Protein AF-A0A645F822-F1 (afdb_monomer)

Nearest PDB structures (foldseek):
  6c89-assembly4_B  TM=7.329E-01  e=1.349E-03  Escherichia coli
  6lhe-assembly2_B  TM=7.298E-01  e=1.438E-03  Klebsiella pneumoniae
  6bm9-assembly1_A  TM=7.102E-01  e=2.555E-03  Escherichia coli
  6bm9-assembly2_C  TM=7.237E-01  e=3.299E-03  Escherichia coli
  4zej-assembly2_B  TM=7.064E-01  e=8.063E-03  Stutzerimonas stutzeri

Mean predicted aligned error: 2.81 Å

pLDDT: mean 95.89, std 3.05, range [84.38, 98.75]

Structure (mmCIF, N/CA/C/O backbone):
data_AF-A0A645F822-F1
#
_entry.id   AF-A0A645F822-F1
#
loop_
_atom_site.group_PDB
_atom_site.id
_atom_site.type_symbol
_atom_site.label_atom_id
_atom_site.label_alt_id
_atom_site.label_comp_id
_atom_site.label_asym_id
_atom_site.label_entity_id
_atom_site.label_seq_id
_atom_site.pdbx_PDB_ins_code
_atom_site.Cartn_x
_atom_site.Cartn_y
_atom_site.Cartn_z
_atom_site.occupancy
_atom_site.B_iso_or_equiv
_atom_site.auth_seq_id
_atom_site.auth_comp_id
_atom_site.auth_asym_id
_atom_site.auth_atom_id
_atom_site.pdbx_PDB_model_num
ATOM 1 N N . MET A 1 1 ? 3.791 7.387 -17.982 1.00 88.56 1 MET A N 1
ATOM 2 C CA . MET A 1 1 ? 5.196 6.944 -18.074 1.00 88.56 1 MET A CA 1
ATOM 3 C C . MET A 1 1 ? 6.051 8.191 -18.001 1.00 88.56 1 MET A C 1
ATOM 5 O O . MET A 1 1 ? 5.585 9.215 -18.487 1.00 88.56 1 MET A O 1
ATOM 9 N N . LEU A 1 2 ? 7.208 8.133 -17.350 1.00 95.62 2 LEU A N 1
ATOM 10 C CA . LEU A 1 2 ? 8.138 9.255 -17.235 1.00 95.62 2 LEU A CA 1
ATOM 11 C C . LEU A 1 2 ? 9.451 8.833 -17.887 1.00 95.62 2 LEU A C 1
ATOM 13 O O . LEU A 1 2 ? 10.043 7.846 -17.461 1.00 95.62 2 LEU A O 1
ATOM 17 N N . ASP A 1 3 ? 9.860 9.542 -18.929 1.00 96.38 3 ASP A N 1
ATOM 18 C CA . ASP A 1 3 ? 11.132 9.311 -19.606 1.00 96.38 3 ASP A CA 1
ATOM 19 C C . ASP A 1 3 ? 12.196 10.223 -18.984 1.00 96.38 3 ASP A C 1
ATOM 21 O O . ASP A 1 3 ? 12.021 11.442 -18.941 1.00 96.38 3 ASP A O 1
ATOM 25 N N . LEU A 1 4 ? 13.255 9.621 -18.442 1.00 96.44 4 LEU A N 1
ATOM 26 C CA . LEU A 1 4 ? 14.381 10.306 -17.808 1.00 96.44 4 LEU A CA 1
ATOM 27 C C . LEU A 1 4 ? 15.664 10.195 -18.658 1.00 96.44 4 LEU A C 1
ATOM 29 O O . LEU A 1 4 ? 16.762 10.413 -18.147 1.00 96.44 4 LEU A O 1
ATOM 33 N N . GLY A 1 5 ? 15.545 9.827 -19.938 1.00 95.00 5 GLY A N 1
ATOM 34 C CA . GLY A 1 5 ? 16.655 9.586 -20.856 1.00 95.00 5 GLY A CA 1
ATOM 35 C C . GLY A 1 5 ? 17.031 8.107 -20.910 1.00 95.00 5 GLY A C 1
ATOM 36 O O . GLY A 1 5 ? 16.483 7.347 -21.700 1.00 95.00 5 GLY A O 1
ATOM 37 N N . SER A 1 6 ? 17.983 7.673 -20.079 1.00 93.31 6 SER A N 1
ATOM 38 C CA . SER A 1 6 ? 18.431 6.268 -20.054 1.00 93.31 6 SER A CA 1
ATOM 39 C C . SER A 1 6 ? 17.490 5.328 -19.294 1.00 93.31 6 SER A C 1
ATOM 41 O O . SER A 1 6 ? 17.634 4.110 -19.379 1.00 93.31 6 SER A O 1
ATOM 43 N N . VAL A 1 7 ? 16.537 5.884 -18.542 1.00 95.88 7 VAL A N 1
ATOM 44 C CA . VAL A 1 7 ? 15.583 5.143 -17.715 1.00 95.88 7 VAL A CA 1
ATOM 45 C C . VAL A 1 7 ? 14.177 5.641 -17.996 1.00 95.88 7 VAL A C 1
ATOM 47 O O . VAL A 1 7 ? 13.918 6.843 -18.043 1.00 95.88 7 VAL A O 1
ATOM 50 N N . VAL A 1 8 ? 13.249 4.697 -18.109 1.00 97.12 8 VAL A N 1
ATOM 51 C CA . VAL A 1 8 ? 11.828 4.966 -18.292 1.00 97.12 8 VAL A CA 1
ATOM 52 C C . VAL A 1 8 ? 11.060 4.423 -17.092 1.00 97.12 8 VAL A C 1
ATOM 54 O O . VAL A 1 8 ? 11.019 3.215 -16.861 1.00 97.12 8 VAL A O 1
ATOM 57 N N . LEU A 1 9 ? 10.415 5.314 -16.338 1.00 98.31 9 LEU A N 1
ATOM 58 C CA . LEU A 1 9 ? 9.624 4.948 -15.168 1.00 98.31 9 LEU A CA 1
ATOM 59 C C . LEU A 1 9 ? 8.157 4.730 -15.538 1.00 98.31 9 LEU A C 1
ATOM 61 O O . LEU A 1 9 ? 7.453 5.624 -16.034 1.00 98.31 9 LEU A O 1
ATOM 65 N N . ARG A 1 10 ? 7.642 3.541 -15.226 1.00 98.31 10 ARG A N 1
ATOM 66 C CA . ARG A 1 10 ? 6.200 3.284 -15.268 1.00 98.31 10 ARG A CA 1
ATOM 67 C C . ARG A 1 10 ? 5.564 3.800 -13.981 1.00 98.31 10 ARG A C 1
ATOM 69 O O . ARG A 1 10 ? 6.046 3.526 -12.890 1.00 98.31 10 ARG A O 1
ATOM 76 N N . VAL A 1 11 ? 4.453 4.518 -14.116 1.00 98.38 11 VAL A N 1
ATOM 77 C CA . VAL A 1 11 ? 3.692 5.059 -12.981 1.00 98.38 11 VAL A CA 1
ATOM 78 C C . VAL A 1 11 ? 2.476 4.175 -12.741 1.00 98.38 11 VAL A C 1
ATOM 80 O O . VAL A 1 11 ? 1.646 4.010 -13.639 1.00 98.38 11 VAL A O 1
ATOM 83 N N . LEU A 1 12 ? 2.361 3.616 -11.541 1.00 98.56 12 LEU A N 1
ATOM 84 C CA . LEU A 1 12 ? 1.200 2.852 -11.096 1.00 98.56 12 LEU A CA 1
ATOM 85 C C . LEU A 1 12 ? 0.462 3.648 -10.009 1.00 98.56 12 LEU A C 1
ATOM 87 O O . LEU A 1 12 ? 1.071 3.983 -8.997 1.00 98.56 12 LEU A O 1
ATOM 91 N N . PRO A 1 13 ? -0.838 3.948 -10.167 1.00 98.19 13 PRO A N 1
ATOM 92 C CA . PRO A 1 13 ? -1.627 4.537 -9.088 1.00 98.19 13 PRO A CA 1
ATOM 93 C C . PRO A 1 13 ? -1.705 3.594 -7.883 1.00 98.19 13 PRO A C 1
ATOM 95 O O . PRO A 1 13 ? -2.004 2.412 -8.055 1.00 98.19 13 PRO A O 1
ATOM 98 N N . ALA A 1 14 ? -1.489 4.131 -6.685 1.00 98.19 14 ALA A N 1
ATOM 99 C CA . ALA A 1 14 ? -1.526 3.405 -5.417 1.00 98.19 14 ALA A CA 1
ATOM 100 C C . ALA A 1 14 ? -2.267 4.215 -4.330 1.00 98.19 14 ALA A C 1
ATOM 102 O O . ALA A 1 14 ? -1.683 4.525 -3.291 1.00 98.19 14 ALA A O 1
ATOM 103 N N . PRO A 1 15 ? -3.536 4.611 -4.563 1.00 97.94 15 PRO A N 1
ATOM 104 C CA . PRO A 1 15 ? -4.279 5.452 -3.630 1.00 97.94 15 PRO A CA 1
ATOM 105 C C . PRO A 1 15 ? -4.506 4.733 -2.295 1.00 97.94 15 PRO A C 1
ATOM 107 O O . PRO A 1 15 ? -4.864 3.557 -2.259 1.00 97.94 15 PRO A O 1
ATOM 110 N N . GLY A 1 16 ? -4.328 5.454 -1.191 1.00 95.62 16 GLY A N 1
ATOM 111 C CA . GLY A 1 16 ? -4.381 4.861 0.142 1.00 95.62 16 GLY A CA 1
ATOM 112 C C . GLY A 1 16 ? -3.915 5.827 1.210 1.00 95.62 16 GLY A C 1
ATOM 113 O O . GLY A 1 16 ? -4.713 6.606 1.737 1.00 95.62 16 GLY A O 1
ATOM 114 N N . HIS A 1 17 ? -2.609 5.798 1.491 1.00 96.25 17 HIS A N 1
ATOM 115 C CA . HIS A 1 17 ? -1.969 6.748 2.402 1.00 96.25 17 HIS A CA 1
ATOM 116 C C . HIS A 1 17 ? -2.264 8.201 2.014 1.00 96.25 17 HIS A C 1
ATOM 118 O O . HIS A 1 17 ? -2.564 9.019 2.879 1.00 96.25 17 HIS A O 1
ATOM 124 N N . THR A 1 18 ? -2.276 8.494 0.713 1.00 96.44 18 THR A N 1
ATOM 125 C CA . THR A 1 18 ? -2.900 9.695 0.142 1.00 96.44 18 THR A CA 1
ATOM 126 C C . THR A 1 18 ? -3.691 9.322 -1.117 1.00 96.44 18 THR A C 1
ATOM 128 O O . THR A 1 18 ? -3.420 8.273 -1.716 1.00 96.44 18 THR A O 1
ATOM 131 N N . PRO A 1 19 ? -4.645 10.154 -1.579 1.00 97.00 19 PRO A N 1
ATOM 132 C CA . PRO A 1 19 ? -5.368 9.896 -2.826 1.00 97.00 19 PRO A CA 1
ATOM 133 C C . PRO A 1 19 ? -4.449 9.886 -4.059 1.00 97.00 19 PRO A C 1
ATOM 135 O O . PRO A 1 19 ? -4.706 9.151 -5.006 1.00 97.00 19 PRO A O 1
ATOM 138 N N . GLY A 1 20 ? -3.376 10.684 -4.033 1.00 96.94 20 GLY A N 1
ATOM 139 C CA . GLY A 1 20 ? -2.411 10.832 -5.129 1.00 96.94 20 GLY A CA 1
ATOM 140 C C . GLY A 1 20 ? -1.172 9.938 -5.029 1.00 96.94 20 GLY A C 1
ATOM 141 O O . GLY A 1 20 ? -0.220 10.149 -5.773 1.00 96.94 20 GLY A O 1
ATOM 142 N N . SER A 1 21 ? -1.143 8.978 -4.101 1.00 97.69 21 SER A N 1
ATOM 143 C CA . SER A 1 21 ? -0.018 8.046 -3.964 1.00 97.69 21 SER A CA 1
ATOM 144 C C . SER A 1 21 ? 0.189 7.227 -5.247 1.00 97.69 21 SER A C 1
ATOM 146 O O . SER A 1 21 ? -0.768 6.769 -5.879 1.00 97.69 21 SER A O 1
ATOM 148 N N . ILE A 1 22 ? 1.454 7.038 -5.624 1.00 98.38 22 ILE A N 1
ATOM 149 C CA . ILE A 1 22 ? 1.893 6.291 -6.807 1.00 98.38 22 ILE A CA 1
ATOM 150 C C . ILE A 1 22 ? 3.059 5.369 -6.451 1.00 98.38 22 ILE A C 1
ATOM 152 O O . ILE A 1 22 ? 3.808 5.640 -5.515 1.00 98.38 22 ILE A O 1
ATOM 156 N N . VAL A 1 23 ? 3.230 4.314 -7.241 1.00 98.62 23 VAL A N 1
ATOM 157 C CA . VAL A 1 23 ? 4.432 3.481 -7.289 1.00 98.62 23 VAL A CA 1
ATOM 158 C C . VAL A 1 23 ? 5.135 3.748 -8.614 1.00 98.62 23 VAL A C 1
ATOM 160 O O . VAL A 1 23 ? 4.497 3.742 -9.672 1.00 98.62 23 VAL A O 1
ATOM 163 N N . LEU A 1 24 ? 6.442 3.987 -8.562 1.00 98.69 24 LEU A N 1
ATOM 164 C CA . LEU A 1 24 ? 7.280 4.114 -9.753 1.00 98.69 24 LEU A CA 1
ATOM 165 C C . LEU A 1 24 ? 8.016 2.800 -9.977 1.00 98.69 24 LEU A C 1
ATOM 167 O O . LEU A 1 24 ? 8.658 2.302 -9.058 1.00 98.69 24 LEU A O 1
ATOM 171 N N . VAL A 1 25 ? 7.927 2.247 -11.180 1.00 98.69 25 VAL A N 1
ATOM 172 C CA . VAL A 1 25 ? 8.631 1.020 -11.560 1.00 98.69 25 VAL A CA 1
ATOM 173 C C . VAL A 1 25 ? 9.758 1.371 -12.513 1.00 98.69 25 VAL A C 1
ATOM 175 O O . VAL A 1 25 ? 9.511 1.960 -13.567 1.00 98.69 25 VAL A O 1
ATOM 178 N N . ASP A 1 26 ? 10.963 0.958 -12.147 1.00 98.38 26 ASP A N 1
ATOM 179 C CA . ASP A 1 26 ? 12.152 0.981 -12.983 1.00 98.38 26 ASP A CA 1
ATOM 180 C C . ASP A 1 26 ? 12.498 -0.464 -13.365 1.00 98.38 26 ASP A C 1
ATOM 182 O O . ASP A 1 26 ? 13.018 -1.246 -12.565 1.00 98.38 26 ASP A O 1
ATOM 186 N N . ALA A 1 27 ? 12.153 -0.830 -14.600 1.00 97.19 27 ALA A N 1
ATOM 187 C CA . ALA A 1 27 ? 12.39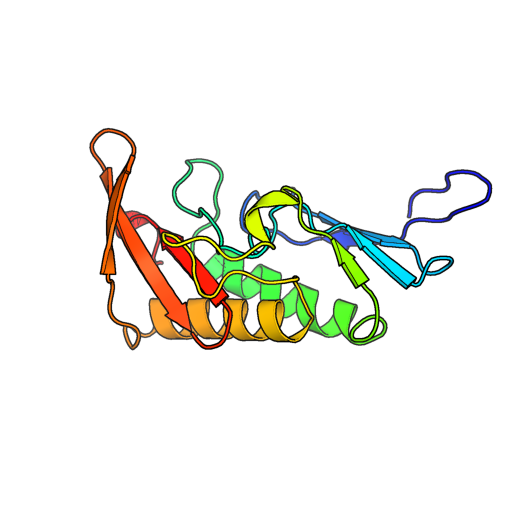8 -2.171 -15.118 1.00 97.19 27 ALA A CA 1
ATOM 188 C C . ALA A 1 27 ? 13.873 -2.419 -15.464 1.00 97.19 27 ALA A C 1
ATOM 190 O O . ALA A 1 27 ? 14.302 -3.569 -15.436 1.00 97.19 27 ALA A O 1
ATOM 191 N N . ALA A 1 28 ? 14.648 -1.367 -15.754 1.00 96.81 28 ALA A N 1
ATOM 192 C CA . ALA A 1 28 ? 16.061 -1.497 -16.100 1.00 96.81 28 ALA A CA 1
ATOM 193 C C . ALA A 1 28 ? 16.896 -1.931 -14.886 1.00 96.81 28 ALA A C 1
ATOM 195 O O . ALA A 1 28 ? 17.825 -2.721 -15.031 1.00 96.81 28 ALA A O 1
ATOM 196 N N . HIS A 1 29 ? 16.522 -1.468 -13.690 1.00 98.06 29 HIS A N 1
ATOM 197 C CA . HIS A 1 29 ? 17.205 -1.794 -12.430 1.00 98.06 29 HIS A CA 1
ATOM 198 C C . HIS A 1 29 ? 16.437 -2.780 -11.539 1.00 98.06 29 HIS A C 1
ATOM 200 O O . HIS A 1 29 ? 16.846 -3.028 -10.407 1.00 98.06 29 HIS A O 1
ATOM 206 N N . GLN A 1 30 ? 15.320 -3.328 -12.026 1.00 98.31 30 GLN A N 1
ATOM 207 C CA . GLN A 1 30 ? 14.462 -4.257 -11.286 1.00 98.31 30 GLN A CA 1
ATOM 208 C C . GLN A 1 30 ? 14.064 -3.734 -9.891 1.00 98.31 30 GLN A C 1
ATOM 210 O O . GLN A 1 30 ? 14.184 -4.431 -8.877 1.00 98.31 30 GLN A O 1
ATOM 215 N N . VAL A 1 31 ? 13.592 -2.483 -9.830 1.00 98.38 31 VAL A N 1
ATOM 216 C CA . VAL A 1 31 ? 13.248 -1.796 -8.577 1.00 98.38 31 VAL A CA 1
ATOM 217 C C . VAL A 1 31 ? 11.915 -1.051 -8.669 1.00 98.38 31 VAL A C 1
ATOM 219 O O . VAL A 1 31 ? 11.519 -0.546 -9.722 1.00 98.38 31 VAL A O 1
ATOM 222 N N . LEU A 1 32 ? 11.205 -0.976 -7.544 1.00 98.50 32 LEU A N 1
ATOM 223 C CA . LEU A 1 32 ? 9.985 -0.197 -7.376 1.00 98.50 32 LEU A CA 1
ATOM 224 C C . LEU A 1 32 ? 10.155 0.804 -6.239 1.00 98.50 32 LEU A C 1
ATOM 226 O O . LEU A 1 32 ? 10.563 0.441 -5.138 1.00 98.50 32 LEU A O 1
ATOM 230 N N . PHE A 1 33 ? 9.748 2.046 -6.467 1.00 98.19 33 PHE A N 1
ATOM 231 C CA . PHE A 1 33 ? 9.685 3.081 -5.442 1.00 98.19 33 PHE A CA 1
ATOM 232 C C . PHE A 1 33 ? 8.243 3.210 -4.955 1.00 98.19 33 PHE A C 1
ATOM 234 O O . PHE A 1 33 ? 7.377 3.704 -5.677 1.00 98.19 33 PHE A O 1
ATOM 241 N N . PHE A 1 34 ? 7.988 2.752 -3.730 1.00 97.44 34 PHE A N 1
ATOM 242 C CA . PHE A 1 34 ? 6.657 2.715 -3.113 1.00 97.44 34 PHE A CA 1
ATOM 243 C C . PHE A 1 34 ? 6.332 3.951 -2.276 1.00 97.44 34 PHE A C 1
ATOM 245 O O . PHE A 1 34 ? 5.177 4.151 -1.891 1.00 97.44 34 PHE A O 1
ATOM 252 N N . GLY A 1 35 ? 7.346 4.751 -1.931 1.00 96.00 35 GLY A N 1
ATOM 253 C CA . GLY A 1 35 ? 7.191 5.788 -0.920 1.00 96.00 35 GLY A CA 1
ATOM 254 C C . GLY A 1 35 ? 6.589 5.184 0.351 1.00 96.00 35 GLY A C 1
ATOM 255 O O . GLY A 1 35 ? 7.093 4.198 0.884 1.00 96.00 35 GLY A O 1
ATOM 256 N N . VAL A 1 36 ? 5.480 5.745 0.818 1.00 95.50 36 VAL A N 1
ATOM 257 C CA . VAL A 1 36 ? 4.773 5.276 2.020 1.00 95.50 36 VAL A CA 1
ATOM 258 C C . VAL A 1 36 ? 3.434 4.600 1.707 1.00 95.50 36 VAL A C 1
ATOM 260 O O . VAL A 1 36 ? 2.614 4.441 2.608 1.00 95.50 36 VAL A O 1
ATOM 263 N N . ALA A 1 37 ? 3.204 4.182 0.452 1.00 96.44 37 ALA A N 1
ATOM 2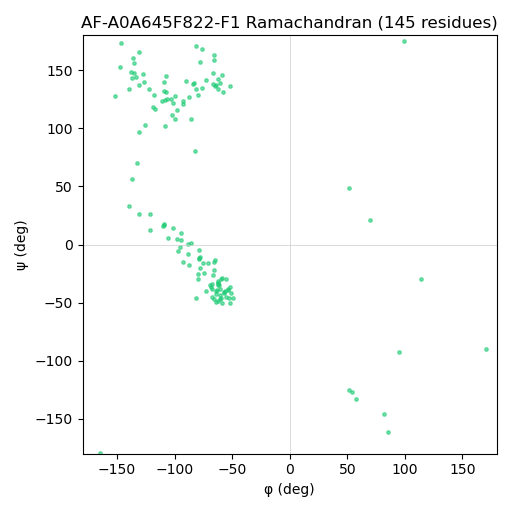64 C CA . ALA A 1 37 ? 1.913 3.654 -0.006 1.00 96.44 37 ALA A CA 1
ATOM 265 C C . ALA A 1 37 ? 1.391 2.497 0.861 1.00 96.44 37 ALA A C 1
ATOM 267 O O . ALA A 1 37 ? 0.202 2.470 1.156 1.00 96.44 37 ALA A O 1
ATOM 268 N N . VAL A 1 38 ? 2.287 1.608 1.314 1.00 96.69 38 VAL A N 1
ATOM 269 C CA . VAL A 1 38 ? 2.011 0.501 2.253 1.00 96.69 38 VAL A CA 1
ATOM 270 C C . VAL A 1 38 ? 2.871 0.584 3.524 1.00 96.69 38 VAL A C 1
ATOM 272 O O . VAL A 1 38 ? 3.158 -0.420 4.173 1.00 96.69 38 VAL A O 1
ATOM 275 N N . GLY A 1 39 ? 3.300 1.794 3.894 1.00 94.81 39 GLY A N 1
ATOM 276 C CA . GLY A 1 39 ? 4.321 2.019 4.921 1.00 94.81 39 GLY A CA 1
ATOM 277 C C . GLY A 1 39 ? 5.741 1.944 4.356 1.00 94.81 39 GLY A C 1
ATOM 278 O O . GLY A 1 39 ? 5.957 2.105 3.157 1.00 94.81 39 GLY A O 1
ATOM 279 N N . SER A 1 40 ? 6.743 1.751 5.215 1.00 95.25 40 SER A N 1
ATOM 280 C CA . SER A 1 40 ? 8.151 1.622 4.785 1.00 95.25 40 SER A CA 1
ATOM 281 C C . SER A 1 40 ? 8.922 0.547 5.554 1.00 95.25 40 SER A C 1
ATOM 283 O O . SER A 1 40 ? 10.117 0.690 5.789 1.00 95.25 40 SER A O 1
ATOM 285 N N . GLY A 1 41 ? 8.227 -0.523 5.949 1.00 92.88 41 GLY A N 1
ATOM 286 C CA . GLY A 1 41 ? 8.813 -1.698 6.602 1.00 92.88 41 GLY A CA 1
ATOM 287 C C . GLY A 1 41 ? 8.378 -1.903 8.053 1.00 92.88 41 GLY A C 1
ATOM 288 O O . GLY A 1 41 ? 8.226 -3.041 8.471 1.00 92.88 41 GLY A O 1
ATOM 289 N N . ALA A 1 42 ? 8.068 -0.828 8.785 1.00 93.81 42 ALA A N 1
ATOM 290 C CA . ALA A 1 42 ? 7.580 -0.870 10.173 1.00 93.81 42 ALA A CA 1
ATOM 291 C C . ALA A 1 42 ? 6.051 -0.675 10.286 1.00 93.81 42 ALA A C 1
ATOM 293 O O . ALA A 1 42 ? 5.517 -0.399 11.361 1.00 93.81 42 ALA A O 1
ATOM 294 N N . GLY A 1 43 ? 5.341 -0.797 9.160 1.00 94.38 43 GLY A N 1
ATOM 295 C CA . GLY A 1 43 ? 3.909 -0.534 9.033 1.00 94.38 43 GLY A CA 1
ATOM 296 C C . GLY A 1 43 ? 3.566 0.842 8.457 1.00 94.38 43 GLY A C 1
ATOM 297 O O . GLY A 1 43 ? 4.436 1.671 8.187 1.00 94.38 43 GLY A O 1
ATOM 298 N N . ALA A 1 44 ? 2.271 1.066 8.236 1.00 96.19 44 ALA A N 1
ATOM 299 C CA . ALA A 1 44 ? 1.717 2.281 7.647 1.00 96.19 44 ALA A CA 1
ATOM 300 C C . ALA A 1 44 ? 0.986 3.138 8.691 1.00 96.19 44 ALA A C 1
ATOM 302 O O . ALA A 1 44 ? 0.113 2.650 9.413 1.00 96.19 44 ALA A O 1
ATOM 303 N N . LEU A 1 45 ? 1.277 4.441 8.731 1.00 95.44 45 LEU A N 1
ATOM 304 C CA . LEU A 1 45 ? 0.465 5.405 9.474 1.00 95.44 45 LEU A CA 1
ATOM 305 C C . LEU A 1 45 ? -0.697 5.869 8.588 1.00 95.44 45 LEU A C 1
ATOM 307 O O . LEU A 1 45 ? -0.497 6.637 7.653 1.00 95.44 45 LEU A O 1
ATOM 311 N N . MET A 1 46 ? -1.914 5.428 8.899 1.00 96.44 46 MET A N 1
ATOM 312 C CA . MET A 1 46 ? -3.128 5.727 8.123 1.00 96.44 46 MET A CA 1
ATOM 313 C C . MET A 1 46 ? -4.085 6.686 8.850 1.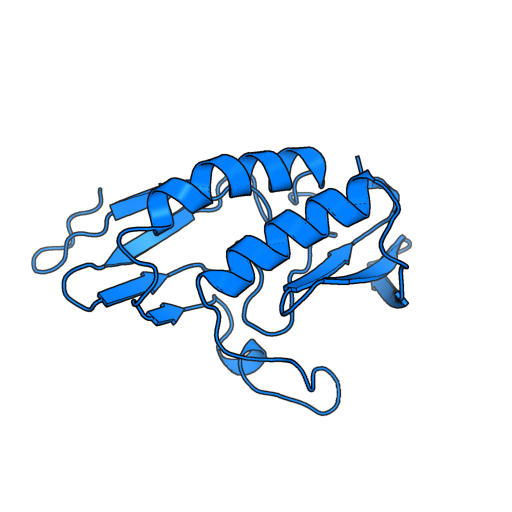00 96.44 46 MET A C 1
ATOM 315 O O . MET A 1 46 ? -5.257 6.798 8.503 1.00 96.44 46 MET A O 1
ATOM 319 N N . ALA A 1 47 ? -3.589 7.390 9.870 1.00 94.50 47 ALA A N 1
ATOM 320 C CA . ALA A 1 47 ? -4.378 8.225 10.777 1.00 94.50 47 ALA A CA 1
ATOM 321 C C . ALA A 1 47 ? -4.442 9.720 10.397 1.00 94.50 47 ALA A C 1
ATOM 323 O O . ALA A 1 47 ? -5.083 10.501 11.114 1.00 94.50 47 ALA A O 1
ATOM 324 N N . LEU A 1 48 ? -3.761 10.137 9.324 1.00 93.44 48 LEU A N 1
ATOM 325 C CA . LEU A 1 48 ? -3.701 11.539 8.904 1.00 93.44 48 LEU A CA 1
ATOM 326 C C . LEU A 1 48 ? -4.991 11.959 8.167 1.00 93.44 48 LEU A C 1
ATOM 328 O O . LEU A 1 48 ? -5.711 11.097 7.654 1.00 93.44 48 LEU A O 1
ATOM 332 N N . PRO A 1 49 ? -5.323 13.267 8.120 1.00 91.38 49 PRO A N 1
ATOM 333 C CA . PRO A 1 49 ? -6.534 13.757 7.456 1.00 91.38 49 PRO A CA 1
ATOM 334 C C . PRO A 1 49 ? -6.673 13.270 6.009 1.00 91.38 49 PRO A C 1
ATOM 336 O O . PRO A 1 49 ? -7.725 12.728 5.662 1.00 91.38 49 PRO A O 1
ATOM 339 N N . GLU A 1 50 ? -5.580 13.356 5.247 1.00 92.75 50 GLU A N 1
ATOM 340 C CA . GLU A 1 50 ? -5.480 12.975 3.830 1.00 92.75 50 GLU A CA 1
ATOM 341 C C . GLU A 1 50 ? -5.536 11.463 3.579 1.00 92.75 50 GLU A C 1
ATOM 343 O O . GLU A 1 50 ? -5.783 11.031 2.454 1.00 92.75 50 GLU A O 1
ATOM 348 N N . CYS A 1 51 ? -5.335 10.632 4.608 1.00 96.50 51 CYS A N 1
ATOM 349 C CA . CYS A 1 51 ? -5.429 9.188 4.440 1.00 96.50 51 CYS A CA 1
ATOM 350 C C . CYS A 1 51 ? -6.856 8.785 4.072 1.00 96.50 51 CYS A C 1
ATOM 352 O O . CYS A 1 51 ? -7.836 9.236 4.684 1.00 96.50 51 CYS A O 1
ATOM 354 N N . LEU A 1 52 ? -6.973 7.886 3.099 1.00 96.62 52 LEU A N 1
ATOM 355 C CA . LEU A 1 52 ? -8.254 7.312 2.719 1.00 96.62 52 LEU A CA 1
ATOM 356 C C . LEU A 1 52 ? -8.841 6.455 3.850 1.00 96.62 52 LEU A C 1
ATOM 358 O O . LEU A 1 52 ? -8.164 6.069 4.806 1.00 96.62 52 LEU A O 1
ATOM 362 N N . THR A 1 53 ? -10.140 6.179 3.747 1.00 97.25 53 THR A N 1
ATOM 363 C CA . THR A 1 53 ? -10.796 5.176 4.593 1.00 97.25 53 THR A CA 1
ATOM 364 C C . THR A 1 53 ? -10.246 3.787 4.275 1.00 97.25 53 THR A C 1
ATOM 366 O O . THR A 1 53 ? -9.704 3.566 3.189 1.00 97.25 53 THR A O 1
ATOM 369 N N . ILE A 1 54 ? -10.391 2.842 5.205 1.00 97.81 54 ILE A N 1
ATOM 370 C CA . ILE A 1 54 ? -9.878 1.479 5.014 1.00 97.81 54 ILE A CA 1
ATOM 371 C C . ILE A 1 54 ? -10.523 0.800 3.798 1.00 97.81 54 ILE A C 1
ATOM 373 O O . ILE A 1 54 ? -9.813 0.152 3.034 1.00 97.81 54 ILE A O 1
ATOM 377 N N . SER A 1 55 ? -11.819 1.014 3.547 1.00 98.00 55 SER A N 1
ATOM 378 C CA . SER A 1 55 ? -12.503 0.509 2.348 1.00 98.00 55 SER A CA 1
ATOM 379 C C . SER A 1 55 ? -11.879 1.019 1.052 1.00 98.00 55 SER A C 1
ATOM 381 O O . SER A 1 55 ? -11.520 0.229 0.184 1.00 98.00 55 SER A O 1
ATOM 383 N N . ARG A 1 56 ? -11.669 2.334 0.940 1.00 98.00 56 ARG A N 1
ATOM 384 C CA . ARG A 1 56 ? -11.069 2.948 -0.252 1.00 98.00 56 ARG A CA 1
ATOM 385 C C . ARG A 1 56 ? -9.605 2.565 -0.434 1.00 98.00 56 ARG A C 1
ATOM 387 O O . ARG A 1 56 ? -9.148 2.444 -1.567 1.00 98.00 56 ARG A O 1
ATOM 394 N N . TYR A 1 57 ? -8.870 2.384 0.660 1.00 98.44 57 TYR A N 1
ATOM 395 C CA . TYR A 1 57 ? -7.494 1.907 0.597 1.00 98.44 57 TYR A CA 1
ATOM 396 C C . TYR A 1 57 ? -7.426 0.454 0.102 1.00 98.44 57 TYR A C 1
ATOM 398 O O . TYR A 1 57 ? -6.668 0.166 -0.821 1.00 98.44 57 TYR A O 1
ATOM 406 N N . ARG A 1 58 ? -8.289 -0.431 0.621 1.00 98.56 58 ARG A N 1
ATOM 407 C CA . ARG A 1 58 ? -8.464 -1.811 0.136 1.00 98.56 58 ARG A CA 1
ATOM 408 C C . ARG A 1 58 ? -8.796 -1.853 -1.356 1.00 98.56 58 ARG A C 1
ATOM 410 O O . ARG A 1 58 ? -8.138 -2.582 -2.089 1.00 98.56 58 ARG A O 1
ATOM 417 N N . ASP A 1 59 ? -9.714 -1.004 -1.829 1.00 98.44 59 ASP A N 1
ATOM 418 C CA . ASP A 1 59 ? -10.045 -0.898 -3.262 1.00 98.44 59 ASP A CA 1
ATOM 419 C C . ASP A 1 59 ? -8.843 -0.438 -4.114 1.00 98.44 59 ASP A C 1
ATOM 421 O O . ASP A 1 59 ? -8.700 -0.817 -5.280 1.00 98.44 59 ASP A O 1
ATOM 425 N N . GLY A 1 60 ? -7.982 0.415 -3.550 1.00 98.38 60 GLY A N 1
ATOM 426 C CA . GLY A 1 60 ? -6.725 0.838 -4.166 1.00 98.38 60 GLY A CA 1
ATOM 427 C C . GLY A 1 60 ? -5.737 -0.319 -4.308 1.00 98.38 60 GLY A C 1
ATOM 428 O O . GLY A 1 60 ? -5.188 -0.526 -5.392 1.00 98.38 60 GLY A O 1
ATOM 429 N N . LEU A 1 61 ? -5.563 -1.105 -3.242 1.00 98.62 61 LEU A N 1
ATOM 430 C CA . LEU A 1 61 ? -4.699 -2.289 -3.218 1.00 98.62 61 LEU A CA 1
ATOM 431 C C . LEU A 1 61 ? -5.196 -3.379 -4.177 1.00 98.62 61 LEU A C 1
ATOM 433 O O . LEU A 1 61 ? -4.387 -3.942 -4.912 1.00 98.62 61 LEU A O 1
ATOM 437 N N . ASP A 1 62 ? -6.511 -3.602 -4.260 1.00 98.56 62 ASP A N 1
ATOM 438 C CA . ASP A 1 62 ? -7.131 -4.528 -5.220 1.00 98.56 62 ASP A CA 1
ATOM 439 C C . ASP A 1 62 ? -6.773 -4.205 -6.671 1.00 98.56 62 ASP A C 1
ATOM 441 O O . ASP A 1 62 ? -6.506 -5.095 -7.477 1.00 98.56 62 ASP A O 1
ATOM 445 N N . LYS A 1 63 ? -6.731 -2.916 -7.017 1.00 98.44 63 LYS A N 1
ATOM 446 C CA . LYS A 1 63 ? -6.360 -2.461 -8.364 1.00 98.44 63 LYS A CA 1
ATOM 447 C C . LYS A 1 63 ? -4.850 -2.460 -8.593 1.00 98.44 63 LYS A C 1
ATOM 449 O O . LYS A 1 63 ? -4.417 -2.493 -9.749 1.00 98.44 63 LYS A O 1
ATOM 454 N N . LEU A 1 64 ? -4.059 -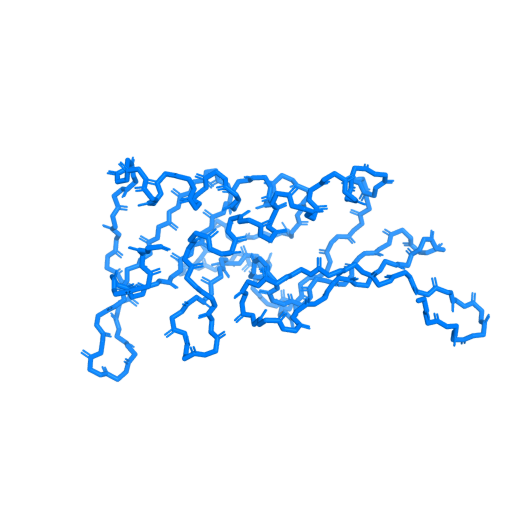2.340 -7.529 1.00 98.62 64 LEU A N 1
ATOM 455 C CA . LEU A 1 64 ? -2.601 -2.282 -7.591 1.00 98.62 64 LEU A CA 1
ATOM 456 C C . LEU A 1 64 ? -1.987 -3.680 -7.723 1.00 98.62 64 LEU A C 1
ATOM 458 O O . LEU A 1 64 ? -1.134 -3.870 -8.586 1.00 98.62 64 LEU A O 1
ATOM 462 N N . LEU A 1 65 ? -2.437 -4.653 -6.925 1.00 98.62 65 LEU A N 1
ATOM 463 C CA . LEU A 1 65 ? -1.850 -5.996 -6.840 1.00 98.62 65 LEU A CA 1
ATOM 464 C C . LEU A 1 65 ? -1.688 -6.691 -8.206 1.00 98.62 65 LEU A C 1
ATOM 466 O O . LEU A 1 65 ? -0.563 -7.076 -8.527 1.00 98.62 65 LEU A O 1
ATOM 470 N N . PRO A 1 66 ? -2.712 -6.765 -9.084 1.00 98.56 66 PRO A N 1
ATOM 471 C CA . PRO A 1 66 ? -2.553 -7.380 -10.404 1.00 98.56 66 PRO A CA 1
ATOM 472 C C . PRO A 1 66 ? -1.487 -6.700 -11.275 1.00 98.56 66 PRO A C 1
ATOM 474 O O . PRO A 1 66 ? -0.843 -7.346 -12.096 1.00 98.56 66 PRO A O 1
ATOM 477 N N . LYS A 1 67 ? -1.267 -5.391 -11.089 1.00 98.50 67 LYS A N 1
ATOM 478 C CA . LYS A 1 67 ? -0.258 -4.619 -11.833 1.00 98.50 67 LYS A CA 1
ATOM 479 C C . LYS A 1 67 ? 1.158 -4.847 -11.311 1.00 98.50 67 LYS A C 1
ATOM 481 O O . LYS A 1 67 ? 2.104 -4.551 -12.036 1.00 98.50 67 LYS A O 1
ATOM 486 N N . LEU A 1 68 ? 1.294 -5.333 -10.077 1.00 98.50 68 LEU A N 1
ATOM 487 C CA . LEU A 1 68 ? 2.571 -5.645 -9.443 1.00 98.50 68 LEU A CA 1
ATOM 488 C C . LEU A 1 68 ? 3.063 -7.065 -9.751 1.00 98.50 68 LEU A C 1
ATOM 490 O O . LEU A 1 68 ? 4.255 -7.304 -9.613 1.00 98.50 68 LEU A O 1
ATOM 494 N N . ILE A 1 69 ? 2.196 -7.978 -10.214 1.00 98.50 69 ILE A N 1
ATOM 495 C CA . ILE A 1 69 ? 2.557 -9.378 -10.522 1.00 98.50 69 ILE A CA 1
ATOM 496 C C . ILE A 1 69 ? 3.815 -9.495 -11.408 1.00 98.50 69 ILE A C 1
ATOM 498 O O . ILE A 1 69 ? 4.694 -10.280 -11.051 1.00 98.50 69 ILE A O 1
ATOM 502 N N . PRO A 1 70 ? 3.980 -8.718 -12.502 1.00 98.50 70 PRO A N 1
ATOM 503 C CA . PRO A 1 70 ? 5.183 -8.797 -13.340 1.00 98.50 70 PRO A CA 1
ATOM 504 C C . PRO A 1 70 ? 6.483 -8.374 -12.637 1.00 98.50 70 PRO A C 1
ATOM 506 O O . PRO A 1 70 ? 7.562 -8.587 -13.177 1.00 98.50 70 PRO A O 1
ATOM 509 N N . TYR A 1 71 ? 6.380 -7.741 -11.468 1.00 98.38 71 TYR A N 1
ATOM 510 C CA . TYR A 1 71 ? 7.483 -7.135 -10.726 1.00 98.38 71 TYR A CA 1
ATOM 511 C C . TYR A 1 71 ? 7.631 -7.723 -9.318 1.00 98.38 71 TYR A C 1
ATOM 513 O O . TYR A 1 71 ? 8.319 -7.144 -8.484 1.00 98.38 71 TYR A O 1
ATOM 521 N N . ARG A 1 72 ? 6.963 -8.842 -9.016 1.00 97.88 72 ARG A N 1
ATOM 522 C CA . ARG A 1 72 ? 6.930 -9.421 -7.663 1.00 97.88 72 ARG A CA 1
ATOM 523 C C . ARG A 1 72 ? 8.319 -9.767 -7.109 1.00 97.88 72 ARG A C 1
ATOM 525 O O . ARG A 1 72 ? 8.522 -9.669 -5.907 1.00 97.88 72 ARG A O 1
ATOM 532 N N . ASP A 1 73 ? 9.258 -10.089 -7.999 1.00 97.88 73 ASP A N 1
ATOM 533 C CA . ASP A 1 73 ? 10.630 -10.491 -7.670 1.00 97.88 73 ASP A CA 1
ATOM 534 C C . ASP A 1 73 ? 11.627 -9.308 -7.692 1.00 97.88 73 ASP A C 1
ATOM 536 O O . ASP A 1 73 ? 12.833 -9.496 -7.549 1.00 97.88 73 ASP A O 1
ATOM 540 N N . TYR A 1 74 ? 11.152 -8.077 -7.913 1.00 98.56 74 TYR A N 1
ATOM 541 C CA . TYR A 1 74 ? 11.987 -6.870 -7.896 1.00 98.56 74 TYR A CA 1
ATOM 542 C C . TYR A 1 74 ? 12.231 -6.380 -6.463 1.00 98.56 74 TYR A C 1
ATOM 544 O O . TYR A 1 74 ? 11.586 -6.811 -5.510 1.00 98.56 74 TYR A O 1
ATOM 552 N N . THR A 1 75 ? 13.130 -5.408 -6.302 1.00 98.12 75 THR A N 1
ATOM 553 C CA . THR A 1 75 ? 13.346 -4.744 -5.008 1.00 98.12 75 THR A CA 1
ATOM 554 C C . THR A 1 75 ? 12.277 -3.680 -4.747 1.00 98.12 75 THR A C 1
ATOM 556 O O . THR A 1 75 ? 12.078 -2.785 -5.566 1.00 98.12 75 THR A O 1
ATOM 559 N N . PHE A 1 76 ? 11.618 -3.715 -3.584 1.00 98.06 76 PHE A N 1
ATOM 560 C CA . PHE A 1 76 ? 10.602 -2.730 -3.196 1.00 98.06 76 PHE A CA 1
ATOM 561 C C . PHE A 1 76 ? 11.211 -1.727 -2.205 1.00 98.06 76 PHE A C 1
ATOM 563 O O . PHE A 1 76 ? 11.516 -2.057 -1.057 1.00 98.06 76 PHE A O 1
ATOM 570 N N . LEU A 1 77 ? 11.370 -0.477 -2.634 1.00 97.62 77 LEU A N 1
A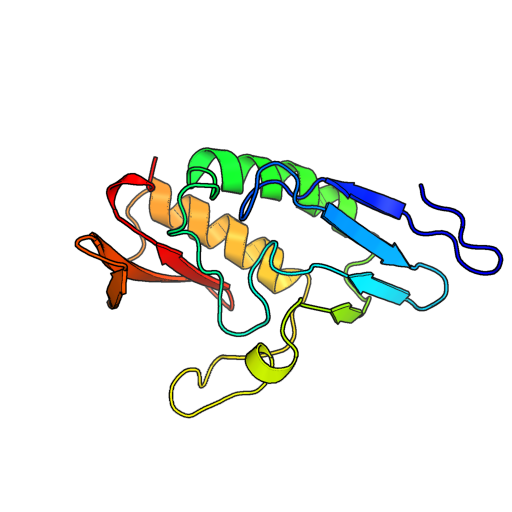TOM 571 C CA . LEU A 1 77 ? 11.932 0.604 -1.829 1.00 97.62 77 LEU A CA 1
ATOM 572 C C . LEU A 1 77 ? 10.825 1.462 -1.209 1.00 97.62 77 LEU A C 1
ATOM 574 O O . LEU A 1 77 ? 10.071 2.144 -1.908 1.00 97.62 77 LEU A O 1
ATOM 578 N N . GLY A 1 78 ? 10.752 1.454 0.123 1.00 96.94 78 GLY A N 1
ATOM 579 C CA . GLY A 1 78 ? 9.910 2.371 0.892 1.00 96.94 78 GLY A CA 1
ATOM 580 C C . GLY A 1 78 ? 10.501 3.786 0.988 1.00 96.94 78 GLY A C 1
ATOM 581 O O . GLY A 1 78 ? 11.673 4.017 0.701 1.00 96.94 78 GLY A O 1
ATOM 582 N N . GLY A 1 79 ? 9.696 4.741 1.449 1.00 95.88 79 GLY A N 1
ATOM 583 C CA . GLY A 1 79 ? 10.059 6.153 1.602 1.00 95.88 79 GLY A CA 1
ATOM 584 C C . GLY A 1 79 ? 10.963 6.441 2.803 1.00 95.88 79 GLY A C 1
ATOM 585 O O . GLY A 1 79 ? 11.590 7.496 2.863 1.00 95.88 79 GLY A O 1
ATOM 586 N N . HIS A 1 80 ? 11.072 5.504 3.750 1.00 94.50 80 HIS A N 1
ATOM 587 C CA . HIS A 1 80 ? 11.898 5.656 4.947 1.00 94.50 80 HIS A CA 1
ATOM 588 C C . HIS A 1 80 ? 12.795 4.437 5.182 1.00 94.50 80 HIS A C 1
ATOM 590 O O . HIS A 1 80 ? 12.394 3.479 5.835 1.00 94.50 80 HIS A O 1
ATOM 596 N N . ARG A 1 81 ? 14.058 4.504 4.737 1.00 88.38 81 ARG A N 1
ATOM 597 C CA . ARG A 1 81 ? 15.035 3.399 4.860 1.00 88.38 81 ARG A CA 1
ATOM 598 C C . ARG A 1 81 ? 15.151 2.824 6.275 1.00 88.38 81 ARG A C 1
ATOM 600 O O . ARG A 1 81 ? 15.238 1.614 6.440 1.00 88.38 81 ARG A O 1
ATOM 607 N N . ARG A 1 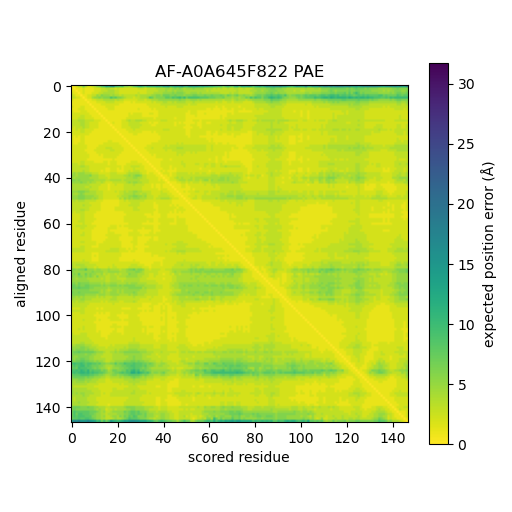82 ? 15.158 3.680 7.305 1.00 90.69 82 ARG A N 1
ATOM 608 C CA . ARG A 1 82 ? 15.294 3.235 8.705 1.00 90.69 82 ARG A CA 1
ATOM 609 C C . ARG A 1 82 ? 14.100 2.411 9.195 1.00 90.69 82 ARG A C 1
ATOM 611 O O . ARG A 1 82 ? 14.269 1.656 10.137 1.00 90.69 82 ARG A O 1
ATOM 618 N N . GLN A 1 83 ? 12.930 2.536 8.567 1.00 91.94 83 GLN A N 1
ATOM 619 C CA . GLN A 1 83 ? 11.741 1.764 8.937 1.00 91.94 83 GLN A CA 1
ATOM 620 C C . GLN A 1 83 ? 11.774 0.328 8.402 1.00 91.94 83 GLN A C 1
ATOM 622 O O . GLN A 1 83 ? 10.971 -0.480 8.842 1.00 91.94 83 GLN A O 1
ATOM 627 N N . ALA A 1 84 ? 12.702 -0.011 7.504 1.00 92.38 84 ALA A N 1
ATOM 628 C CA . ALA A 1 84 ? 12.920 -1.386 7.058 1.00 92.38 84 ALA A CA 1
ATOM 629 C C . ALA A 1 84 ? 13.925 -2.150 7.941 1.00 92.38 84 ALA A C 1
ATOM 631 O O . ALA A 1 84 ? 14.241 -3.300 7.653 1.00 92.38 84 ALA A O 1
ATOM 632 N N . ILE A 1 85 ? 14.459 -1.506 8.987 1.00 94.12 85 ILE A N 1
ATOM 633 C CA . ILE A 1 85 ? 15.452 -2.081 9.897 1.00 94.12 85 ILE A CA 1
ATOM 634 C C . ILE A 1 85 ? 14.756 -2.382 11.233 1.00 94.12 85 ILE A C 1
ATOM 636 O O . ILE A 1 85 ? 14.190 -1.454 11.818 1.00 94.12 85 ILE A O 1
ATOM 640 N N . PRO A 1 86 ? 14.814 -3.630 11.735 1.00 94.19 86 PRO A N 1
ATOM 641 C CA . PRO A 1 86 ? 14.310 -3.981 13.058 1.00 94.19 86 PRO A CA 1
ATOM 642 C C . PRO A 1 86 ? 14.847 -3.073 14.165 1.00 94.19 86 PRO A C 1
ATOM 644 O O . PRO A 1 86 ? 16.044 -2.786 14.238 1.00 94.19 86 PRO A O 1
ATOM 647 N N . THR A 1 87 ? 13.963 -2.664 15.069 1.00 91.94 87 THR A N 1
ATOM 648 C CA . THR A 1 87 ? 14.322 -1.990 16.326 1.00 91.94 87 THR A CA 1
ATOM 649 C C . THR A 1 87 ? 13.597 -2.662 17.492 1.00 91.94 87 THR A C 1
ATOM 651 O O . THR A 1 87 ? 12.628 -3.381 17.257 1.00 91.94 87 THR A O 1
ATOM 654 N N . PRO A 1 88 ? 13.975 -2.409 18.760 1.00 91.69 88 PRO A N 1
ATOM 655 C CA . PRO A 1 88 ? 13.206 -2.917 19.897 1.00 91.69 88 PRO A CA 1
ATOM 656 C C . PRO A 1 88 ? 11.723 -2.509 19.874 1.00 91.69 88 PRO A C 1
ATOM 658 O O . PRO A 1 88 ? 10.875 -3.249 20.361 1.00 91.69 88 PRO A O 1
ATOM 661 N N . GLN A 1 89 ? 11.394 -1.348 19.294 1.00 84.38 89 GLN A N 1
ATOM 662 C CA . GLN A 1 89 ? 10.010 -0.881 19.143 1.00 84.38 89 GLN A CA 1
ATOM 663 C C . GLN A 1 89 ? 9.287 -1.537 17.956 1.00 84.38 89 GLN A C 1
ATOM 665 O O . GLN A 1 89 ? 8.070 -1.701 17.998 1.00 84.38 89 GLN A O 1
ATOM 670 N N . PHE A 1 90 ? 10.022 -1.910 16.906 1.00 87.81 90 PHE A N 1
ATOM 671 C CA . PHE A 1 90 ? 9.492 -2.541 15.697 1.00 87.81 90 PHE A CA 1
ATOM 672 C C . PHE A 1 90 ? 10.340 -3.770 15.332 1.00 87.81 90 PHE A C 1
ATOM 674 O O . PHE A 1 90 ? 11.087 -3.728 14.351 1.00 87.81 90 PHE A O 1
ATOM 681 N N . PRO A 1 91 ? 10.266 -4.860 16.117 1.00 89.94 91 PRO A N 1
ATOM 682 C CA . PRO A 1 91 ? 11.116 -6.034 15.904 1.00 89.94 91 PRO A CA 1
ATOM 683 C C . PRO A 1 91 ? 10.791 -6.763 14.594 1.00 89.94 91 PRO A C 1
ATOM 685 O O . PRO A 1 91 ? 11.672 -7.368 13.995 1.00 89.94 91 PRO A O 1
ATOM 688 N N . ASP A 1 92 ? 9.548 -6.638 14.121 1.00 89.75 92 ASP A N 1
ATOM 689 C CA . ASP A 1 92 ? 9.061 -7.259 12.882 1.00 89.75 92 ASP A CA 1
ATOM 690 C C . ASP A 1 92 ? 9.354 -6.413 11.628 1.00 89.75 92 ASP A C 1
ATOM 692 O O . ASP A 1 92 ? 8.921 -6.765 10.528 1.00 89.75 92 ASP A O 1
ATOM 696 N N . ALA A 1 93 ? 10.019 -5.260 11.780 1.00 93.62 93 ALA A N 1
ATOM 697 C CA . ALA A 1 93 ? 10.299 -4.386 10.651 1.00 93.62 93 ALA A CA 1
ATOM 698 C C . ALA A 1 93 ? 11.194 -5.085 9.623 1.00 93.62 93 ALA A C 1
ATOM 700 O O . ALA A 1 93 ? 12.121 -5.813 9.967 1.00 93.62 93 ALA A O 1
ATOM 701 N N . GLY A 1 94 ? 10.940 -4.849 8.342 1.00 95.06 94 GLY A N 1
ATOM 702 C CA . GLY A 1 94 ? 11.722 -5.486 7.292 1.00 95.06 94 GLY A CA 1
ATOM 703 C C . GLY A 1 94 ? 11.544 -4.832 5.931 1.00 95.06 94 GLY A C 1
ATOM 704 O O . GLY A 1 94 ? 10.799 -3.857 5.804 1.00 95.06 94 GLY A O 1
ATOM 705 N N . PRO A 1 95 ? 12.217 -5.360 4.896 1.00 95.06 95 PRO A N 1
ATOM 706 C CA . PRO A 1 95 ? 12.032 -4.876 3.537 1.00 95.06 95 PRO A CA 1
ATOM 707 C C . PRO A 1 95 ? 10.571 -5.030 3.112 1.00 95.06 95 PRO A C 1
ATOM 709 O O . PRO A 1 95 ? 9.898 -5.990 3.504 1.00 95.06 95 PRO A O 1
ATOM 712 N N . LEU A 1 96 ? 10.102 -4.085 2.296 1.00 97.19 96 LEU A N 1
ATOM 713 C CA . LEU A 1 96 ? 8.850 -4.259 1.571 1.00 97.19 96 LEU A CA 1
ATOM 714 C C . LEU A 1 96 ? 9.031 -5.380 0.544 1.00 97.19 96 LEU A C 1
ATOM 716 O O . LEU A 1 96 ? 10.121 -5.565 0.004 1.00 97.19 96 LEU A O 1
ATOM 720 N N . THR A 1 97 ? 7.956 -6.111 0.284 1.00 97.31 97 THR A N 1
ATOM 721 C CA . THR A 1 97 ? 7.889 -7.161 -0.735 1.00 97.31 97 THR A CA 1
ATOM 722 C C . THR A 1 97 ? 6.482 -7.188 -1.330 1.00 97.31 97 THR A C 1
ATOM 724 O O . THR A 1 97 ? 5.588 -6.485 -0.842 1.00 97.31 97 THR A O 1
ATOM 727 N N . PHE A 1 98 ? 6.266 -7.997 -2.366 1.00 98.31 98 PHE A N 1
ATOM 728 C CA . PHE A 1 98 ? 4.929 -8.228 -2.911 1.00 98.31 98 PHE A CA 1
ATOM 729 C C . PHE A 1 98 ? 3.962 -8.755 -1.834 1.00 98.31 98 PHE A C 1
ATOM 731 O O . PHE A 1 98 ? 2.856 -8.230 -1.698 1.00 98.31 98 PHE A O 1
ATOM 738 N N . GLU A 1 99 ? 4.421 -9.678 -0.984 1.00 97.94 99 GLU A N 1
ATOM 739 C CA . GLU A 1 99 ? 3.633 -10.260 0.110 1.00 97.94 99 GLU A CA 1
ATOM 740 C C . GLU A 1 99 ? 3.202 -9.203 1.133 1.00 97.94 99 GLU A C 1
ATOM 742 O O . GLU A 1 99 ? 2.092 -9.262 1.645 1.00 97.94 99 GLU A O 1
ATOM 747 N N . VAL A 1 100 ? 4.025 -8.178 1.402 1.00 97.75 100 VAL A N 1
ATOM 748 C CA . VAL A 1 100 ? 3.621 -7.074 2.295 1.00 97.75 100 VAL A CA 1
ATOM 749 C C . VAL A 1 100 ? 2.413 -6.316 1.732 1.00 97.75 100 VAL A C 1
ATOM 751 O O . VAL A 1 100 ? 1.573 -5.841 2.498 1.00 97.75 100 VAL A O 1
ATOM 754 N N . VAL A 1 101 ? 2.290 -6.202 0.406 1.00 98.38 101 VAL A N 1
ATOM 755 C CA . VAL A 1 101 ? 1.133 -5.562 -0.241 1.00 98.38 101 VAL A CA 1
ATOM 756 C C . VAL A 1 101 ? -0.108 -6.458 -0.144 1.00 98.38 101 VAL A C 1
ATOM 758 O O . VAL A 1 101 ? -1.198 -5.955 0.139 1.00 98.38 101 VAL A O 1
ATOM 761 N N . GLU A 1 102 ? 0.049 -7.773 -0.319 1.00 98.69 102 GLU A N 1
ATOM 762 C CA . GLU A 1 102 ? -1.028 -8.758 -0.130 1.00 98.69 102 GLU A CA 1
ATOM 763 C C . GLU A 1 102 ? -1.528 -8.774 1.317 1.00 98.69 102 GLU A C 1
ATOM 765 O O . GLU A 1 102 ? -2.725 -8.626 1.572 1.00 98.69 102 GLU A O 1
ATOM 770 N N . ASP A 1 103 ? -0.604 -8.846 2.272 1.00 98.56 103 ASP A N 1
ATOM 771 C CA . ASP A 1 103 ? -0.888 -8.803 3.702 1.00 98.56 103 ASP A CA 1
ATOM 772 C C . ASP A 1 103 ? -1.550 -7.485 4.108 1.00 98.56 103 ASP A C 1
ATOM 774 O O . ASP A 1 103 ? -2.429 -7.467 4.970 1.00 98.56 103 ASP A O 1
ATOM 778 N N . MET A 1 104 ? -1.181 -6.366 3.477 1.00 98.62 104 MET A N 1
ATOM 779 C CA . MET A 1 104 ? -1.814 -5.073 3.730 1.00 98.62 104 MET A CA 1
ATOM 780 C C . MET A 1 104 ? -3.264 -5.049 3.239 1.00 98.62 104 MET A C 1
ATOM 782 O O . MET A 1 104 ? -4.134 -4.497 3.919 1.00 98.62 104 MET A O 1
ATOM 786 N N . LYS A 1 105 ? -3.556 -5.675 2.093 1.00 98.69 105 LYS A N 1
ATOM 787 C CA . LYS A 1 105 ? -4.935 -5.852 1.625 1.00 98.69 105 LYS A CA 1
ATOM 788 C C . LYS A 1 105 ? -5.716 -6.742 2.596 1.00 98.69 105 LYS A C 1
ATOM 790 O O . LYS A 1 105 ? -6.786 -6.333 3.050 1.00 98.69 105 LYS A O 1
ATOM 795 N N . LEU A 1 106 ? -5.157 -7.893 2.975 1.00 98.75 106 LEU A N 1
ATOM 796 C CA . LEU A 1 106 ? -5.754 -8.808 3.951 1.00 98.75 106 LEU A CA 1
ATOM 797 C C . LEU A 1 106 ? -6.017 -8.111 5.293 1.00 98.75 106 LEU A C 1
ATOM 799 O O . LEU A 1 106 ? -7.060 -8.311 5.916 1.00 98.75 106 LEU A O 1
ATOM 803 N N . LEU A 1 107 ? -5.089 -7.266 5.744 1.00 98.62 107 LEU A N 1
ATOM 804 C CA . LEU A 1 107 ? -5.254 -6.465 6.950 1.00 98.62 107 LEU A CA 1
ATOM 805 C C . LEU A 1 107 ? -6.468 -5.542 6.829 1.00 98.62 107 LEU A C 1
ATOM 807 O O . LEU A 1 107 ? -7.287 -5.497 7.746 1.00 98.62 107 LEU A O 1
ATOM 811 N N . CYS A 1 108 ? -6.624 -4.848 5.700 1.00 98.50 108 CYS A N 1
ATOM 812 C CA . CYS A 1 108 ? -7.789 -3.999 5.471 1.00 98.50 108 CYS A CA 1
ATOM 813 C C . CYS A 1 108 ? -9.098 -4.804 5.501 1.00 98.50 108 CYS A C 1
ATOM 815 O O . CYS A 1 108 ? -10.059 -4.377 6.138 1.00 98.50 108 CYS A O 1
ATOM 817 N N . GLU A 1 109 ? -9.135 -5.979 4.869 1.00 98.62 109 GLU A N 1
ATOM 818 C CA . GLU A 1 109 ? -10.304 -6.870 4.876 1.00 98.62 109 GLU A CA 1
ATOM 819 C C . GLU A 1 109 ? -10.665 -7.323 6.294 1.00 98.62 109 GLU A C 1
ATOM 821 O O . GLU A 1 109 ? -11.820 -7.207 6.706 1.00 98.62 109 GLU A O 1
ATOM 826 N N . LYS A 1 110 ? -9.674 -7.752 7.085 1.00 98.50 110 LYS A N 1
ATOM 827 C CA . LYS A 1 110 ? -9.882 -8.135 8.488 1.00 98.50 110 LYS A CA 1
ATOM 828 C C . LYS A 1 110 ? -10.354 -6.965 9.346 1.00 98.50 110 LYS A C 1
ATOM 830 O O . LYS A 1 110 ? -11.208 -7.148 10.211 1.00 98.50 110 LYS A O 1
ATOM 835 N N . MET A 1 111 ? -9.822 -5.762 9.120 1.00 97.94 111 MET A N 1
ATOM 836 C CA . MET A 1 111 ? -10.251 -4.555 9.836 1.00 97.94 111 MET A CA 1
ATOM 837 C C . MET A 1 111 ? -11.708 -4.204 9.522 1.00 97.94 111 MET A C 1
ATOM 839 O O . MET A 1 111 ? -12.456 -3.873 10.438 1.00 97.94 111 MET A O 1
ATOM 843 N N . LEU A 1 112 ? -12.121 -4.305 8.255 1.00 97.81 112 LEU A N 1
ATOM 844 C CA . LEU A 1 112 ? -13.504 -4.061 7.828 1.00 97.81 112 LEU A CA 1
ATOM 845 C C . LEU A 1 112 ? -14.468 -5.133 8.352 1.00 97.81 112 LEU A C 1
ATOM 847 O O . LEU A 1 112 ? -15.589 -4.809 8.730 1.00 97.81 112 LEU A O 1
ATOM 851 N N . ALA A 1 113 ? -14.024 -6.390 8.414 1.00 97.69 113 ALA A N 1
ATOM 852 C CA . ALA A 1 113 ? -14.794 -7.499 8.973 1.00 97.69 113 ALA A CA 1
ATOM 853 C C . ALA A 1 113 ? -14.807 -7.527 10.514 1.00 97.69 113 ALA A C 1
ATOM 855 O O . ALA A 1 113 ? -15.544 -8.311 11.107 1.00 97.69 113 ALA A O 1
ATOM 856 N N . GLY A 1 114 ? -13.979 -6.713 11.178 1.00 96.69 114 GLY A N 1
ATOM 857 C CA . GLY A 1 114 ? -13.836 -6.722 12.636 1.00 96.69 114 GLY A CA 1
ATOM 858 C C . GLY A 1 114 ? -13.140 -7.970 13.196 1.00 96.69 114 GLY A C 1
ATOM 859 O O . GLY A 1 114 ? -13.306 -8.281 14.371 1.00 96.69 114 GLY A O 1
ATOM 860 N N . THR A 1 115 ? -12.362 -8.690 12.383 1.00 97.88 115 THR A N 1
ATOM 861 C CA . THR A 1 115 ? -11.716 -9.968 12.750 1.00 97.88 115 THR A CA 1
ATOM 862 C C . THR A 1 115 ? -10.253 -9.826 13.176 1.00 97.88 115 THR A C 1
ATOM 864 O O . THR A 1 115 ? -9.581 -10.821 13.446 1.00 97.88 115 THR A O 1
ATOM 867 N N . VAL A 1 116 ? -9.740 -8.596 13.262 1.00 97.25 116 VAL A N 1
ATOM 868 C CA . VAL A 1 116 ? -8.410 -8.283 13.803 1.00 97.25 116 VAL A CA 1
ATOM 869 C C . VAL A 1 116 ? -8.538 -7.397 15.036 1.00 97.25 116 VAL A C 1
ATOM 871 O O . VAL A 1 116 ? -9.210 -6.364 15.020 1.00 97.25 116 VAL A O 1
ATOM 874 N N . ALA A 1 117 ? -7.880 -7.804 16.119 1.00 95.44 117 ALA A N 1
ATOM 875 C CA . ALA A 1 117 ? -7.916 -7.073 17.375 1.00 95.44 117 ALA A CA 1
ATOM 876 C C . ALA A 1 117 ? -7.015 -5.820 17.319 1.00 95.44 117 ALA A C 1
ATOM 878 O O . ALA A 1 117 ? -5.870 -5.910 16.866 1.00 95.44 117 ALA A O 1
ATOM 879 N N . PRO A 1 118 ? -7.492 -4.657 17.799 1.00 96.56 118 PRO A N 1
ATOM 880 C CA . PRO A 1 118 ? -6.664 -3.467 17.947 1.00 96.56 118 PRO A CA 1
ATOM 881 C C . PRO A 1 118 ? -5.683 -3.604 19.114 1.00 96.56 118 PRO A C 1
ATOM 883 O O . PRO A 1 118 ? -6.053 -4.047 20.199 1.00 96.56 118 PRO A O 1
ATOM 886 N N . GLN A 1 119 ? -4.464 -3.104 18.931 1.00 95.12 119 GLN A N 1
ATOM 887 C CA . GLN A 1 119 ? -3.498 -2.873 20.007 1.00 95.12 119 GLN A CA 1
ATOM 888 C C . GLN A 1 119 ? -3.324 -1.364 20.239 1.00 95.12 119 GLN A C 1
ATOM 890 O O . GLN A 1 119 ? -3.303 -0.610 19.267 1.00 95.12 119 GLN A O 1
ATOM 895 N N . PRO A 1 120 ? -3.223 -0.864 21.483 1.00 95.50 120 PRO A N 1
ATOM 896 C CA . PRO A 1 120 ? -2.980 0.558 21.731 1.00 95.50 120 PRO A CA 1
ATOM 897 C C . PRO A 1 120 ? -1.679 1.051 21.076 1.00 95.50 120 PRO A C 1
ATOM 899 O O . PRO A 1 120 ? -0.633 0.437 21.248 1.00 95.50 120 PRO A O 1
ATOM 902 N N . ALA A 1 121 ? -1.738 2.176 20.355 1.00 94.12 121 ALA A N 1
ATOM 903 C CA . ALA A 1 121 ? -0.590 2.756 19.641 1.00 94.12 121 ALA A CA 1
ATOM 904 C C . ALA A 1 121 ? -0.406 4.261 19.919 1.00 94.12 121 ALA A C 1
ATOM 906 O O . ALA A 1 121 ? 0.118 5.008 19.095 1.00 94.12 121 ALA A O 1
ATOM 907 N N . GLY A 1 122 ? -0.868 4.719 21.085 1.00 93.75 122 GLY A N 1
ATOM 908 C CA . GLY A 1 122 ? -0.734 6.104 21.527 1.00 93.75 122 GLY A CA 1
ATOM 909 C C . GLY A 1 122 ? -1.798 7.037 20.950 1.00 93.75 122 GLY A C 1
ATOM 910 O O . GLY A 1 122 ? -2.965 6.666 20.795 1.00 93.75 122 GLY A O 1
ATOM 911 N N . HIS A 1 123 ? -1.404 8.282 20.689 1.00 92.88 123 HIS A N 1
ATOM 912 C CA . HIS A 1 123 ? -2.316 9.369 20.347 1.00 92.88 123 HIS A CA 1
ATOM 913 C C . HIS A 1 123 ? -1.770 10.238 19.212 1.00 92.88 123 HIS A C 1
ATOM 915 O O . HIS A 1 123 ? -0.565 10.448 19.100 1.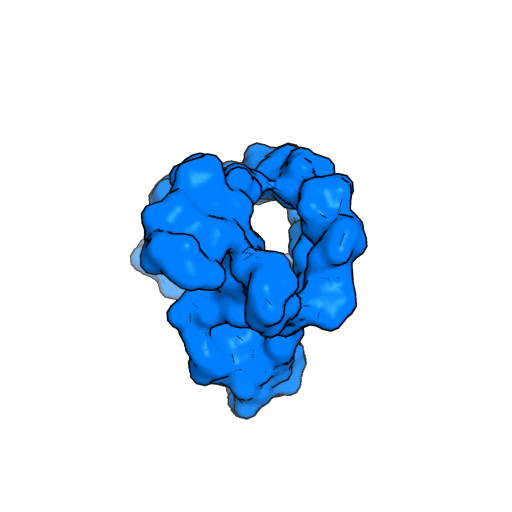00 92.88 123 HIS A O 1
ATOM 921 N N . LEU A 1 124 ? -2.677 10.789 18.402 1.00 89.75 124 LEU A N 1
ATOM 922 C CA . LEU A 1 124 ? -2.388 11.872 17.460 1.00 89.75 124 LEU A CA 1
ATOM 923 C C . LEU A 1 124 ? -3.360 13.021 17.731 1.00 89.75 124 LEU A C 1
ATOM 925 O O . LEU A 1 124 ? -4.545 12.943 17.380 1.00 89.75 124 LEU A O 1
ATOM 929 N N . GLY A 1 125 ? -2.862 14.063 18.398 1.00 89.00 125 GLY A N 1
ATOM 930 C CA . GLY A 1 125 ? -3.715 15.064 19.039 1.00 89.00 125 GLY A CA 1
ATOM 931 C C . GLY A 1 125 ? -4.657 14.393 20.043 1.00 89.00 125 GLY A C 1
ATOM 932 O O . GLY A 1 125 ? -4.254 13.508 20.792 1.00 89.00 125 GLY A O 1
ATOM 933 N N . PHE A 1 126 ? -5.942 14.740 20.003 1.00 90.19 126 PHE A N 1
ATOM 934 C CA . PHE A 1 126 ? -6.962 14.149 20.883 1.00 90.19 126 PHE A CA 1
ATOM 935 C C . PHE A 1 126 ? -7.446 12.755 20.445 1.00 90.19 126 PHE A C 1
ATOM 937 O O . PHE A 1 126 ? -8.248 12.123 21.129 1.00 90.19 126 PHE A O 1
ATOM 944 N N . SER A 1 127 ? -6.995 12.251 19.291 1.00 91.38 127 SER A N 1
ATOM 945 C CA . SER A 1 127 ? -7.434 10.953 18.772 1.00 91.38 127 SER A CA 1
ATOM 946 C C . SER A 1 127 ? -6.581 9.812 19.323 1.00 91.38 127 SER A C 1
ATOM 948 O O . SER A 1 127 ? -5.363 9.825 19.155 1.00 91.38 127 SER A O 1
ATOM 950 N N . ARG A 1 128 ? -7.221 8.786 19.898 1.00 95.19 128 ARG A N 1
ATOM 951 C CA . ARG A 1 128 ? -6.572 7.497 20.191 1.00 95.19 128 ARG A CA 1
ATOM 952 C C . ARG A 1 128 ? -6.208 6.779 18.894 1.00 95.19 128 ARG A C 1
ATOM 954 O O . ARG A 1 128 ? -7.013 6.742 17.960 1.00 95.19 128 ARG A O 1
ATOM 961 N N . LEU A 1 129 ? -5.017 6.195 18.871 1.00 96.62 129 LEU A N 1
ATOM 962 C CA . LEU A 1 129 ? -4.532 5.355 17.788 1.00 96.62 129 LEU A CA 1
ATOM 963 C C . LEU A 1 129 ? -4.514 3.893 18.219 1.00 96.62 129 LEU A C 1
ATOM 965 O O . LEU A 1 129 ? -4.199 3.561 19.365 1.00 96.62 129 LEU A O 1
ATOM 969 N N . SER A 1 130 ? -4.806 3.022 17.263 1.00 97.00 130 SER A N 1
ATOM 970 C CA . SER A 1 130 ? -4.657 1.583 17.418 1.00 97.00 130 SER A CA 1
ATOM 971 C C . SER A 1 130 ? -3.808 1.022 16.290 1.00 97.00 130 SER A C 1
ATOM 973 O O . SER A 1 130 ? -3.947 1.442 15.141 1.00 97.00 130 SER A O 1
ATOM 975 N N . GLN A 1 131 ? -2.939 0.079 16.629 1.00 96.50 131 GLN A N 1
ATOM 976 C CA . GLN A 1 131 ? -2.211 -0.745 15.685 1.00 96.50 131 GLN A CA 1
ATOM 977 C C . GLN A 1 131 ? -3.007 -2.012 15.378 1.00 96.50 131 GLN A C 1
ATOM 979 O O . GLN A 1 131 ? -3.602 -2.622 16.265 1.00 96.50 131 GLN A O 1
ATOM 984 N N . TYR A 1 132 ? -2.976 -2.410 14.115 1.00 97.31 132 TYR A N 1
ATOM 985 C CA . TYR A 1 132 ? -3.527 -3.654 13.600 1.00 97.31 132 TYR A CA 1
ATOM 986 C C . TYR A 1 132 ? -2.429 -4.366 12.810 1.00 97.31 132 TYR A C 1
ATOM 988 O O . TYR A 1 132 ? -1.591 -3.702 12.193 1.00 97.31 132 TYR A O 1
ATOM 996 N N . LYS A 1 133 ? -2.419 -5.701 12.835 1.00 97.00 133 LYS A N 1
ATOM 997 C CA . LYS A 1 133 ? -1.423 -6.525 12.138 1.00 97.00 133 LYS A CA 1
ATOM 998 C C . LYS A 1 133 ? -2.082 -7.716 11.438 1.00 97.00 133 LYS A C 1
ATOM 1000 O O . LYS A 1 133 ? -3.022 -8.301 11.973 1.00 97.00 133 LYS A O 1
ATOM 1005 N N . ALA A 1 134 ? -1.573 -8.085 10.266 1.00 97.06 134 ALA A N 1
ATOM 1006 C CA . ALA A 1 134 ? -1.869 -9.346 9.588 1.00 97.06 134 ALA A CA 1
ATOM 1007 C C . ALA A 1 134 ? -0.659 -9.732 8.731 1.00 97.06 134 ALA A C 1
ATOM 1009 O O . ALA A 1 134 ? -0.177 -8.900 7.968 1.00 97.06 134 ALA A O 1
ATOM 1010 N N . GLY A 1 135 ? -0.162 -10.963 8.885 1.00 95.38 135 GLY A N 1
ATOM 1011 C CA . GLY A 1 135 ? 1.087 -11.378 8.244 1.00 95.38 135 GLY A CA 1
ATOM 1012 C C . GLY A 1 135 ? 2.225 -10.415 8.595 1.00 95.38 135 GLY A C 1
ATOM 1013 O O . GLY A 1 135 ? 2.441 -10.110 9.770 1.00 95.38 135 GLY A O 1
ATOM 1014 N N . ARG A 1 136 ? 2.909 -9.897 7.576 1.00 95.25 136 ARG A N 1
ATOM 1015 C CA . ARG A 1 136 ? 3.973 -8.888 7.692 1.00 95.25 136 ARG A CA 1
ATOM 1016 C C . ARG A 1 136 ? 3.465 -7.446 7.664 1.00 95.25 136 ARG A C 1
ATOM 1018 O O . ARG A 1 136 ? 4.243 -6.522 7.899 1.00 95.25 136 ARG A O 1
ATOM 1025 N N . ALA A 1 137 ? 2.183 -7.222 7.380 1.00 97.06 137 ALA A N 1
ATOM 1026 C CA . ALA A 1 137 ? 1.613 -5.885 7.349 1.00 97.06 137 ALA A CA 1
ATOM 1027 C C . ALA A 1 137 ? 1.226 -5.398 8.748 1.00 97.06 137 ALA A C 1
ATOM 1029 O O . ALA A 1 137 ? 0.627 -6.113 9.557 1.00 97.06 137 ALA A O 1
ATOM 1030 N N . ALA A 1 138 ? 1.505 -4.122 9.001 1.00 96.81 138 ALA A N 1
ATOM 1031 C CA . ALA A 1 138 ? 1.055 -3.409 10.184 1.00 96.81 138 ALA A CA 1
ATOM 1032 C C . ALA A 1 138 ? 0.478 -2.047 9.793 1.00 96.81 138 ALA A C 1
ATOM 1034 O O . ALA A 1 138 ? 0.982 -1.382 8.887 1.00 96.81 138 ALA A O 1
ATOM 1035 N N . MET A 1 139 ? -0.558 -1.603 10.497 1.00 97.19 139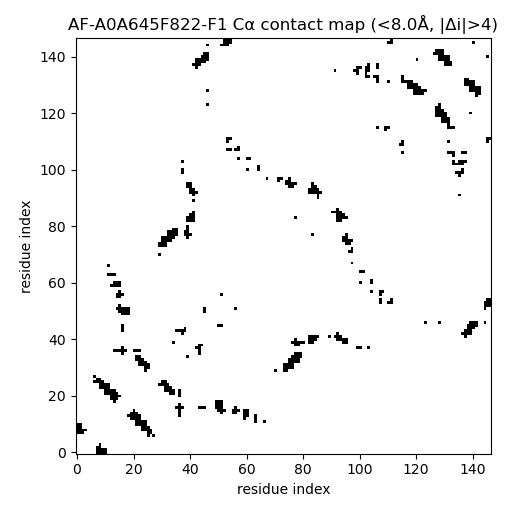 MET A N 1
ATOM 1036 C CA . MET A 1 139 ? -1.196 -0.310 10.263 1.00 97.19 139 MET A CA 1
ATOM 1037 C C . MET A 1 139 ? -1.557 0.361 11.581 1.00 97.19 139 MET A C 1
ATOM 1039 O O . MET A 1 139 ? -2.157 -0.267 12.447 1.00 97.19 139 MET A O 1
ATOM 1043 N N . VAL A 1 140 ? -1.246 1.650 11.710 1.00 96.44 140 VAL A N 1
ATOM 1044 C CA . VAL A 1 140 ? -1.703 2.500 12.815 1.00 96.44 140 VAL A CA 1
ATOM 1045 C C . VAL A 1 140 ? -2.830 3.402 12.322 1.00 96.44 140 VAL A C 1
ATOM 1047 O O . VAL A 1 140 ? -2.669 4.133 11.343 1.00 96.44 140 VAL A O 1
ATOM 1050 N N . GLN A 1 141 ? -3.979 3.355 12.999 1.00 94.94 141 GLN A N 1
ATOM 1051 C CA . GLN A 1 141 ? -5.215 3.978 12.530 1.00 94.94 141 GLN A CA 1
ATOM 1052 C C . GLN A 1 141 ? -6.106 4.489 13.681 1.00 94.94 141 GLN A C 1
ATOM 1054 O O . GLN A 1 141 ? -6.095 3.960 14.793 1.00 94.94 141 GLN A O 1
ATOM 1059 N N . LYS A 1 142 ? -6.918 5.516 13.396 1.00 94.25 142 LYS A N 1
ATOM 1060 C CA . LYS A 1 142 ? -8.046 5.991 14.212 1.00 94.25 142 LYS A CA 1
ATOM 1061 C C . LYS A 1 142 ? -9.301 5.173 13.911 1.00 94.25 142 LYS A C 1
ATOM 1063 O O . LYS A 1 142 ? -9.650 4.977 12.749 1.00 94.25 142 LYS A O 1
ATOM 1068 N N . LYS A 1 143 ? -10.070 4.814 14.943 1.00 89.38 143 LYS A N 1
ATOM 1069 C CA . LYS A 1 143 ? -11.328 4.053 14.789 1.00 89.38 143 LYS A CA 1
ATOM 1070 C C . LYS A 1 143 ? -12.305 4.677 13.774 1.00 89.38 143 LYS A C 1
ATOM 1072 O O . LYS A 1 143 ? -12.937 3.955 13.018 1.00 89.38 143 LYS A O 1
ATOM 1077 N N . SER A 1 144 ? -12.383 6.008 13.698 1.00 88.75 144 SER A N 1
ATOM 1078 C CA . SER A 1 144 ? -13.294 6.738 12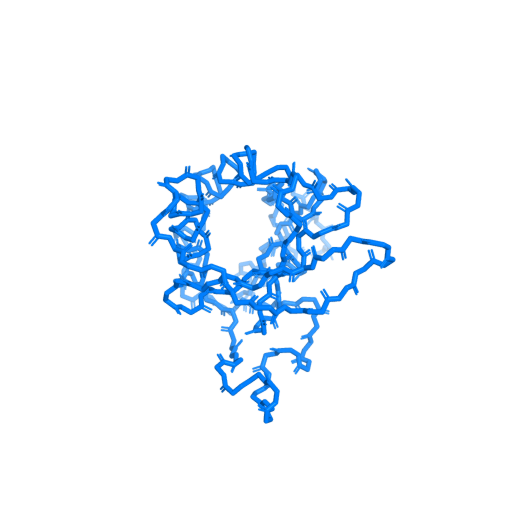.794 1.00 88.75 144 SER A CA 1
ATOM 1079 C C . SER A 1 144 ? -13.006 6.576 11.293 1.00 88.75 144 SER A C 1
ATOM 1081 O O . SER A 1 144 ? -13.847 6.933 10.465 1.00 88.75 144 SER A O 1
ATOM 1083 N N . LYS A 1 145 ? -11.826 6.065 10.926 1.00 87.81 145 LYS A N 1
ATOM 1084 C CA . LYS A 1 145 ? -11.419 5.810 9.535 1.00 87.81 145 LYS A CA 1
ATOM 1085 C C . LYS A 1 145 ? -11.640 4.350 9.108 1.00 87.81 145 LYS A C 1
ATOM 1087 O O . LYS A 1 145 ? -11.453 4.050 7.931 1.00 87.81 145 LYS A O 1
ATOM 1092 N N . ILE A 1 146 ? -12.054 3.469 10.026 1.00 89.38 146 ILE A N 1
ATOM 1093 C CA . ILE A 1 146 ? -12.393 2.066 9.742 1.00 89.38 146 ILE A CA 1
ATOM 1094 C C . ILE A 1 146 ? -13.830 2.009 9.218 1.00 89.38 146 ILE A C 1
ATOM 1096 O O . ILE A 1 146 ? -14.782 1.797 9.963 1.00 89.38 146 ILE A O 1
ATOM 1100 N N . LYS A 1 147 ? -13.960 2.316 7.934 1.00 87.19 147 LYS A N 1
ATOM 1101 C CA . LYS A 1 147 ? -15.171 2.282 7.115 1.00 87.19 147 LYS A CA 1
ATOM 1102 C C . LYS A 1 147 ? -14.755 2.183 5.656 1.00 87.19 147 LYS A C 1
ATOM 1104 O O . LYS A 1 147 ? -13.540 2.327 5.381 1.00 87.19 147 LYS A O 1
#

Solvent-accessible surface area (backbone atoms only — not comparable to full-atom values): 7712 Å² total; per-residue (Å²): 112,47,80,72,82,95,49,59,32,42,71,41,70,31,29,20,45,31,75,84,31,49,31,38,35,34,73,92,75,43,34,32,43,37,35,54,48,77,16,25,24,62,28,21,77,45,61,53,88,66,22,45,35,39,51,58,22,32,58,23,41,65,66,31,51,74,72,40,59,93,51,48,90,38,48,44,40,42,64,40,73,72,34,29,46,58,38,96,90,36,66,80,18,26,75,49,49,52,63,38,55,53,22,41,36,53,34,33,53,30,54,75,71,64,76,50,74,74,40,88,58,58,64,62,84,94,42,64,26,29,32,40,69,29,90,79,20,33,38,36,32,36,75,92,42,70,78

Organism: NCBI:txid1076179

Radius of gyration: 15.11 Å; Cα contacts (8 Å, |Δi|>4): 315; chains: 1; bounding box: 34×26×43 Å

Foldseek 3Di:
DDPPDVWDWDWAQLAFLANRFIWTDTPVQLEIERACSQHFFLAHEQADPRGAFLVVNLVSLVRRLVVCVVSQVGFYGYNDPVQQDADPVRNLGHGDGSVSSVQSSVQSVCLLVVNWDWDFDQDDVVFTWTWTGGDSHIYIYGPVRSD

InterPro domains:
  IPR036866 Ribonuclease Z/Hydroxyacylglutathione hydrolase-like [G3DSA:3.60.15.10] (1-90)
  IPR036866 Ribonuclease Z/Hydroxyacylglutathione hydrolase-like [SSF56281] (2-85)

Secondary structure (DSSP, 8-state):
-EE-SS-EEEEEE--SSSTT-EEEEETTTTEEEEETBTBSSS-EE--STTSPPHHHHHHHHHHHHHHHGGGTTSEEEES-GGGGS--SS-TT---B-HHHHHHHHHHHHHHHHT-S--EEEEEETTEEEEEEEETTEEEEE-GGG--

Sequence (147 aa):
MLDLGSVVLRVLPAPGHTPGSIVLVDAAHQVLFFGVAVGSGAGALMALPECLTISRYRDGLDKLLPKLIPYRDYTFLGGHRRQAIPTPQFPDAGPLTFEVVEDMKLLCEKMLAGTVAPQPAGHLGFSRLSQYKAGRAAMVQKKSKIK